P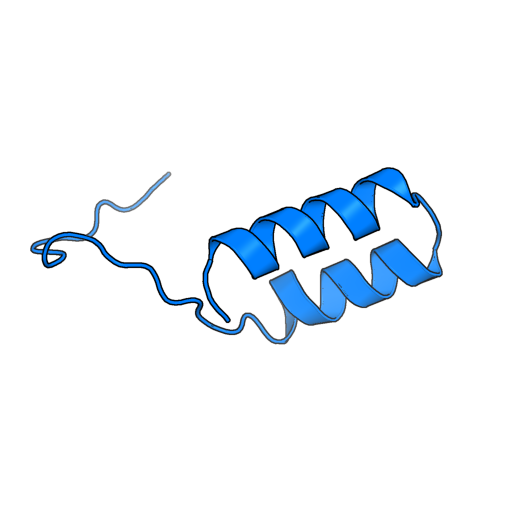rotein AF-A0A6V7M2G0-F1 (afdb_monomer_lite)

Organism: NCBI:txid1563983

Sequence (50 aa):
SACGCDHAFYQCLKRANTIISGGIGNTYFNILRPQCFTCEHPIVSCAQKD

Radius of gyration: 13.39 Å; chains: 1; bounding box: 30×18×33 Å

Foldseek 3Di:
DAVVVVVVLLVVLVVVPDPVSVVVNCCDCPVVNDDHDYPDDDDPDDDDDD

Structure (mmCIF, N/CA/C/O backbone):
data_AF-A0A6V7M2G0-F1
#
_entry.id   AF-A0A6V7M2G0-F1
#
loop_
_atom_site.group_PDB
_atom_site.id
_atom_site.type_symbol
_atom_site.label_atom_id
_atom_site.label_alt_id
_atom_site.label_comp_id
_atom_site.label_asym_id
_atom_site.label_entity_id
_atom_site.label_seq_id
_atom_site.pdbx_PDB_ins_code
_atom_site.Cartn_x
_atom_site.Cartn_y
_atom_site.Cartn_z
_atom_site.occupancy
_atom_site.B_iso_or_equiv
_atom_site.auth_seq_id
_atom_site.auth_comp_id
_atom_site.auth_asym_id
_atom_site.auth_atom_id
_atom_site.pdbx_PDB_model_num
ATOM 1 N N . SER A 1 1 ? -6.116 7.484 3.272 1.00 88.50 1 SER A N 1
ATOM 2 C CA . SER A 1 1 ? -7.200 7.327 2.270 1.00 88.50 1 SER A CA 1
ATOM 3 C C . SER A 1 1 ? -8.268 6.397 2.820 1.00 88.50 1 SER A C 1
ATOM 5 O O . SER A 1 1 ? -8.145 6.006 3.976 1.00 88.50 1 SER A O 1
ATOM 7 N N . ALA A 1 2 ? -9.278 5.985 2.042 1.00 97.69 2 ALA A N 1
ATOM 8 C CA . ALA A 1 2 ? -10.012 4.767 2.398 1.00 97.69 2 ALA A CA 1
ATOM 9 C C . ALA A 1 2 ? -9.015 3.591 2.449 1.00 97.69 2 ALA A C 1
ATOM 11 O O . ALA A 1 2 ? -8.237 3.430 1.506 1.00 97.69 2 ALA A O 1
ATOM 12 N N . CYS A 1 3 ? -9.011 2.780 3.513 1.00 98.12 3 CYS A N 1
ATOM 13 C CA . CYS A 1 3 ? -8.000 1.727 3.705 1.00 98.12 3 CYS A CA 1
ATOM 14 C C . CYS A 1 3 ? -7.961 0.712 2.550 1.00 98.12 3 CYS A C 1
ATOM 16 O O . CYS A 1 3 ? -6.894 0.208 2.205 1.00 98.12 3 CYS A O 1
ATOM 18 N N . GLY A 1 4 ? -9.098 0.463 1.890 1.00 98.06 4 GLY A N 1
ATOM 19 C CA . GLY A 1 4 ? -9.154 -0.366 0.683 1.00 98.06 4 GLY A CA 1
ATOM 20 C C . GLY A 1 4 ? -8.322 0.194 -0.479 1.00 98.06 4 GLY A C 1
ATOM 21 O O . GLY A 1 4 ? -7.638 -0.567 -1.162 1.00 98.06 4 GLY A O 1
ATOM 22 N N . CYS A 1 5 ? -8.309 1.518 -0.667 1.00 98.44 5 CYS A N 1
ATOM 23 C CA . CYS A 1 5 ? -7.478 2.168 -1.682 1.00 98.44 5 CYS A CA 1
ATOM 24 C C . CYS A 1 5 ? -5.990 2.044 -1.345 1.00 98.44 5 CYS A C 1
ATOM 26 O O . CYS A 1 5 ? -5.196 1.716 -2.223 1.00 98.44 5 CYS A O 1
ATOM 28 N N . ASP A 1 6 ? -5.619 2.249 -0.079 1.00 98.56 6 ASP A N 1
ATOM 29 C CA . ASP A 1 6 ? -4.221 2.144 0.357 1.00 98.56 6 ASP A CA 1
ATOM 30 C C . ASP A 1 6 ? -3.712 0.695 0.236 1.00 98.56 6 ASP A C 1
ATOM 32 O O . ASP A 1 6 ? -2.590 0.468 -0.221 1.00 98.56 6 ASP A O 1
ATOM 36 N N . HIS A 1 7 ? -4.558 -0.303 0.522 1.00 98.44 7 HIS A N 1
ATOM 37 C CA . HIS A 1 7 ? -4.234 -1.713 0.287 1.00 98.44 7 HIS A CA 1
ATOM 38 C C . HIS A 1 7 ? -4.062 -2.025 -1.207 1.00 98.44 7 HIS A C 1
ATOM 40 O O . HIS A 1 7 ? -3.081 -2.656 -1.602 1.00 98.44 7 HIS A O 1
ATOM 46 N N . ALA A 1 8 ? -4.990 -1.575 -2.057 1.00 98.75 8 ALA A N 1
ATOM 47 C CA . ALA A 1 8 ? -4.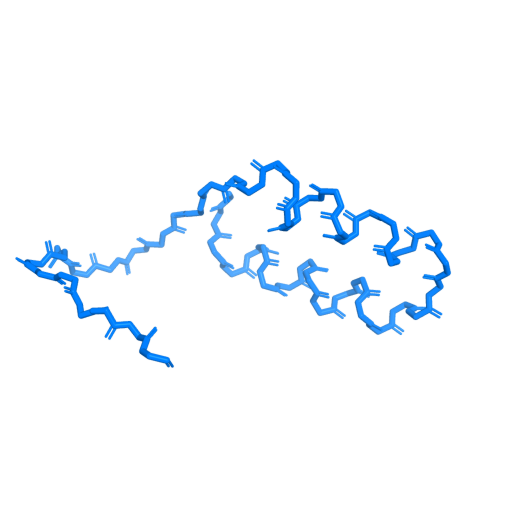894 -1.776 -3.502 1.00 98.75 8 ALA A CA 1
ATOM 48 C C . ALA A 1 8 ? -3.637 -1.107 -4.081 1.00 98.75 8 ALA A C 1
ATOM 50 O O . ALA A 1 8 ? -2.947 -1.697 -4.914 1.00 98.75 8 ALA A O 1
ATOM 51 N N . PHE A 1 9 ? -3.299 0.087 -3.594 1.00 98.69 9 PHE A N 1
ATOM 52 C CA . PHE A 1 9 ? -2.085 0.793 -3.980 1.00 98.69 9 PHE A CA 1
ATOM 53 C C . PHE A 1 9 ? -0.825 0.030 -3.559 1.00 98.69 9 PHE A C 1
ATOM 55 O O . PHE A 1 9 ? 0.056 -0.188 -4.390 1.00 98.69 9 PHE A O 1
ATOM 62 N N . TYR A 1 10 ? -0.768 -0.471 -2.321 1.00 98.62 10 TYR A N 1
ATOM 63 C CA . TYR A 1 10 ? 0.329 -1.324 -1.855 1.00 98.62 10 TYR A CA 1
ATOM 64 C C . TYR A 1 10 ? 0.528 -2.547 -2.763 1.00 98.62 10 TYR A C 1
ATOM 66 O O . TYR A 1 10 ? 1.643 -2.817 -3.218 1.00 98.62 10 TYR A O 1
ATOM 74 N N . GLN A 1 11 ? -0.557 -3.261 -3.084 1.00 98.81 11 GLN A N 1
ATOM 75 C CA . GLN A 1 11 ? -0.507 -4.430 -3.967 1.00 98.81 11 GLN A CA 1
ATOM 76 C C . GLN A 1 11 ? -0.073 -4.059 -5.388 1.00 98.81 11 GLN A C 1
ATOM 78 O O . GLN A 1 11 ? 0.700 -4.791 -6.003 1.00 98.81 11 GLN A O 1
ATOM 83 N N . CYS A 1 12 ? -0.525 -2.915 -5.906 1.00 98.81 12 CYS A N 1
ATOM 84 C CA . CYS A 1 12 ? -0.107 -2.403 -7.208 1.00 98.81 12 CYS A CA 1
ATOM 85 C C . CYS A 1 12 ? 1.409 -2.163 -7.252 1.00 98.81 12 CYS A C 1
ATOM 87 O O . CYS A 1 12 ? 2.091 -2.681 -8.1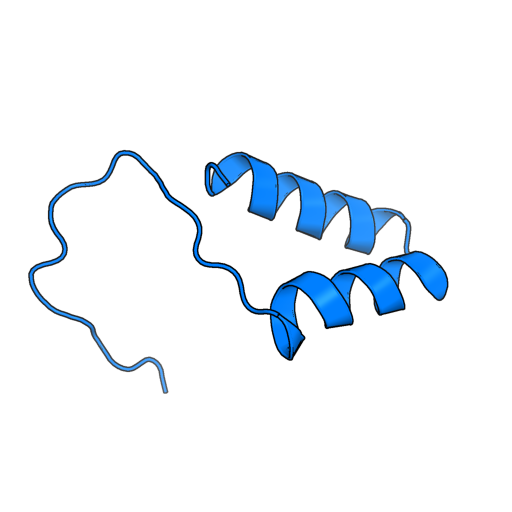36 1.00 98.81 12 CYS A O 1
ATOM 89 N N . LEU A 1 13 ? 1.961 -1.470 -6.250 1.00 98.81 13 LEU A N 1
ATOM 90 C CA . LEU A 1 13 ? 3.400 -1.202 -6.160 1.00 98.81 13 LEU A CA 1
ATOM 91 C C . LEU A 1 13 ? 4.228 -2.488 -6.038 1.00 98.81 13 LEU A C 1
ATOM 93 O O . LEU A 1 13 ? 5.292 -2.593 -6.657 1.00 98.81 13 LEU A O 1
ATOM 97 N N . LYS A 1 14 ? 3.732 -3.474 -5.274 1.00 98.50 14 LYS A N 1
ATOM 98 C CA . LYS A 1 14 ? 4.357 -4.798 -5.143 1.00 98.50 14 LYS A CA 1
ATOM 99 C C . LYS A 1 14 ? 4.343 -5.576 -6.455 1.00 98.50 14 LYS A C 1
ATOM 101 O O . LYS A 1 14 ? 5.374 -6.121 -6.829 1.00 98.50 14 LYS A O 1
ATOM 106 N N . ARG A 1 15 ? 3.213 -5.597 -7.167 1.00 98.75 15 ARG A N 1
ATOM 107 C CA . ARG A 1 15 ? 3.080 -6.272 -8.470 1.00 98.75 15 ARG A CA 1
ATOM 108 C C . ARG A 1 15 ? 3.926 -5.617 -9.556 1.00 98.75 15 ARG A C 1
ATOM 110 O O . ARG A 1 15 ? 4.474 -6.330 -10.385 1.00 98.75 15 ARG A O 1
ATOM 117 N N . ALA A 1 16 ? 4.054 -4.289 -9.537 1.00 98.69 16 ALA A N 1
ATOM 118 C CA . ALA A 1 16 ? 4.916 -3.568 -10.468 1.00 98.69 16 ALA A CA 1
ATOM 119 C C . ALA A 1 16 ? 6.391 -3.984 -10.333 1.00 98.69 16 ALA A C 1
ATOM 121 O O . ALA A 1 16 ? 7.099 -4.012 -11.332 1.00 98.69 16 ALA A O 1
ATOM 122 N N . ASN A 1 17 ? 6.838 -4.330 -9.117 1.00 98.06 17 ASN A N 1
ATOM 123 C CA . ASN A 1 17 ? 8.151 -4.919 -8.833 1.00 98.06 17 ASN A CA 1
ATOM 124 C C . ASN A 1 17 ? 9.338 -4.199 -9.512 1.00 98.06 17 ASN A C 1
ATOM 126 O O . ASN A 1 17 ? 10.216 -4.821 -10.107 1.00 98.06 17 ASN A O 1
ATOM 130 N N . THR A 1 18 ? 9.359 -2.867 -9.428 1.00 98.75 18 THR A N 1
ATOM 131 C CA . THR A 1 18 ? 10.456 -2.031 -9.933 1.00 98.75 18 THR A CA 1
ATOM 132 C C . THR A 1 18 ? 11.161 -1.320 -8.783 1.00 98.75 18 THR A C 1
ATOM 134 O O . THR A 1 18 ? 10.599 -1.144 -7.701 1.00 98.75 18 THR A O 1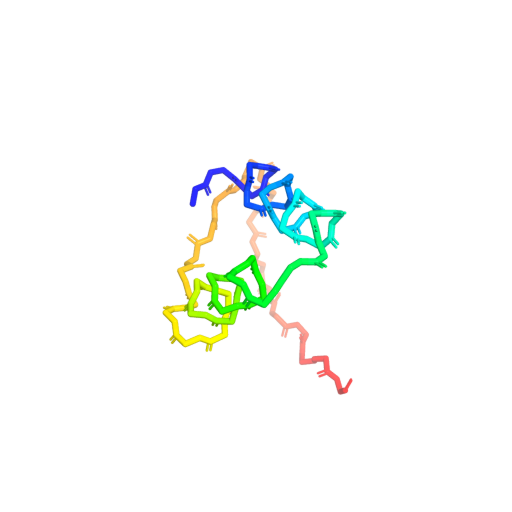
ATOM 137 N N . ILE A 1 19 ? 12.380 -0.833 -9.028 1.00 98.56 19 ILE A N 1
ATOM 138 C CA . ILE A 1 19 ? 13.122 -0.015 -8.054 1.00 98.56 19 ILE A CA 1
ATOM 139 C C . ILE A 1 19 ? 12.305 1.227 -7.660 1.00 98.56 19 ILE A C 1
ATOM 141 O O . ILE A 1 19 ? 12.213 1.568 -6.481 1.00 98.56 19 ILE A O 1
ATOM 145 N N . ILE A 1 20 ? 11.650 1.865 -8.636 1.00 98.56 20 ILE A N 1
ATOM 146 C CA . ILE A 1 20 ? 10.831 3.061 -8.412 1.00 98.56 20 ILE A CA 1
ATOM 147 C C . ILE A 1 20 ? 9.600 2.721 -7.567 1.00 98.56 20 ILE A C 1
ATOM 149 O O . ILE A 1 20 ? 9.332 3.411 -6.584 1.00 98.56 20 ILE A O 1
ATOM 153 N N . SER A 1 21 ? 8.870 1.646 -7.892 1.00 98.69 21 SER A N 1
ATOM 154 C CA . SER A 1 21 ? 7.689 1.256 -7.110 1.00 98.69 21 SER A CA 1
ATOM 155 C C . SER A 1 21 ? 8.053 0.846 -5.680 1.00 98.69 21 SER A C 1
ATOM 157 O O . SER A 1 21 ? 7.311 1.160 -4.750 1.00 98.69 21 SER A O 1
ATOM 159 N N . GLY A 1 22 ? 9.227 0.235 -5.484 1.00 98.81 22 GLY A N 1
ATOM 160 C CA . GLY A 1 22 ? 9.799 -0.026 -4.163 1.00 98.81 22 GLY A CA 1
ATOM 161 C C . GLY A 1 22 ? 10.084 1.256 -3.374 1.00 98.81 22 GLY A C 1
ATOM 162 O O . GLY A 1 22 ? 9.685 1.361 -2.215 1.00 98.81 22 GLY A O 1
ATOM 163 N N . GLY A 1 23 ? 10.708 2.252 -4.011 1.00 98.81 23 GLY A N 1
ATOM 164 C CA . GLY A 1 23 ? 10.975 3.560 -3.407 1.00 98.81 23 GLY A CA 1
ATOM 165 C C . GLY A 1 23 ? 9.696 4.305 -3.015 1.00 98.81 23 GLY A C 1
ATOM 166 O O . GLY A 1 23 ? 9.575 4.765 -1.881 1.00 98.81 23 GLY A O 1
ATOM 167 N N . ILE A 1 24 ? 8.707 4.353 -3.914 1.00 98.81 24 ILE A N 1
ATOM 168 C CA . ILE A 1 24 ? 7.391 4.954 -3.645 1.00 98.81 24 ILE A CA 1
ATOM 169 C C . ILE A 1 24 ? 6.713 4.246 -2.468 1.00 98.81 24 ILE A C 1
ATOM 171 O O . ILE A 1 24 ? 6.232 4.905 -1.546 1.00 98.81 24 ILE A O 1
ATOM 175 N N . GLY A 1 25 ? 6.715 2.910 -2.472 1.00 98.62 25 GLY A N 1
ATOM 176 C CA . GLY A 1 25 ? 6.122 2.113 -1.404 1.00 98.62 25 GLY A CA 1
ATOM 177 C C . GLY A 1 25 ? 6.783 2.366 -0.051 1.00 98.62 25 GLY A C 1
ATOM 178 O O . GLY A 1 25 ? 6.086 2.577 0.938 1.00 98.62 25 GLY A O 1
ATOM 179 N N . ASN A 1 26 ? 8.115 2.411 0.002 1.00 98.75 26 ASN A N 1
ATOM 180 C CA . ASN A 1 26 ? 8.833 2.684 1.244 1.00 98.75 26 ASN A CA 1
ATOM 181 C C . ASN A 1 26 ? 8.538 4.091 1.782 1.00 98.75 26 ASN A C 1
ATOM 183 O O . ASN A 1 26 ? 8.227 4.252 2.962 1.00 98.75 26 ASN A O 1
ATOM 187 N N . THR A 1 27 ? 8.577 5.104 0.916 1.00 98.75 27 THR A N 1
ATOM 188 C CA . THR A 1 27 ? 8.284 6.483 1.316 1.00 98.75 27 THR A CA 1
ATOM 189 C C . THR A 1 27 ? 6.859 6.615 1.838 1.00 98.75 27 THR A C 1
ATOM 191 O O . THR A 1 27 ? 6.660 7.136 2.932 1.00 98.75 27 THR A O 1
ATOM 194 N N . TYR A 1 28 ? 5.869 6.107 1.104 1.00 98.62 28 TYR A N 1
ATOM 195 C CA . TYR A 1 28 ? 4.469 6.246 1.492 1.00 98.62 28 TYR A CA 1
ATOM 196 C C . TYR A 1 28 ? 4.143 5.444 2.760 1.00 98.62 28 TYR A C 1
ATOM 198 O O . TYR A 1 28 ? 3.637 6.006 3.727 1.00 98.62 28 TYR A O 1
ATOM 206 N N . PHE A 1 29 ? 4.468 4.148 2.793 1.00 98.31 29 PHE A N 1
ATOM 207 C CA . PHE A 1 29 ? 3.987 3.244 3.844 1.00 98.31 29 PHE A CA 1
ATOM 208 C C . PHE A 1 29 ? 4.893 3.158 5.081 1.00 98.31 29 PHE A C 1
ATOM 210 O O . PHE A 1 29 ? 4.380 2.865 6.158 1.00 98.31 29 PHE A O 1
ATOM 217 N N . ASN A 1 30 ? 6.201 3.431 4.967 1.00 97.38 30 ASN A N 1
ATOM 218 C CA . ASN A 1 30 ? 7.147 3.282 6.086 1.00 97.38 30 ASN A CA 1
ATOM 219 C C . ASN A 1 30 ? 7.693 4.614 6.615 1.00 97.38 30 ASN A C 1
ATOM 221 O O . ASN A 1 30 ? 7.902 4.729 7.820 1.00 97.38 30 ASN A O 1
ATOM 225 N N . ILE A 1 31 ? 7.927 5.607 5.747 1.00 98.44 31 ILE A N 1
ATOM 226 C CA . ILE A 1 31 ? 8.462 6.918 6.160 1.00 98.44 31 ILE A CA 1
ATOM 227 C C . ILE A 1 31 ? 7.324 7.866 6.546 1.00 98.44 31 ILE A C 1
ATOM 229 O O . ILE A 1 31 ? 7.285 8.351 7.672 1.00 98.44 31 ILE A O 1
ATOM 233 N N . LEU A 1 32 ? 6.391 8.122 5.624 1.00 98.31 32 LEU A N 1
ATOM 234 C CA . LEU A 1 32 ? 5.295 9.070 5.844 1.00 98.31 32 LEU A CA 1
ATOM 235 C C . LEU A 1 32 ? 4.193 8.497 6.739 1.00 98.31 32 LEU A C 1
ATOM 237 O O . LEU A 1 32 ? 3.566 9.252 7.475 1.00 98.31 32 LEU A O 1
ATOM 241 N N . ARG A 1 33 ? 3.960 7.179 6.669 1.00 97.19 33 ARG A N 1
ATOM 242 C CA . ARG A 1 33 ? 2.994 6.433 7.498 1.00 97.19 33 ARG A CA 1
ATOM 243 C C . ARG A 1 33 ? 1.635 7.147 7.659 1.00 97.19 33 ARG A C 1
ATOM 245 O O . ARG A 1 33 ? 1.187 7.344 8.791 1.00 97.19 33 ARG A O 1
ATOM 252 N N . PRO A 1 34 ? 0.966 7.562 6.567 1.00 97.44 34 PRO A N 1
ATOM 253 C CA . PRO A 1 34 ? -0.340 8.187 6.681 1.00 97.44 34 PRO A CA 1
ATOM 254 C C . PRO A 1 34 ? -1.356 7.189 7.247 1.00 97.44 34 PRO A C 1
ATOM 256 O O . PRO A 1 34 ? -1.362 6.011 6.887 1.00 97.44 34 PRO A O 1
ATOM 259 N N . GLN A 1 35 ? -2.252 7.676 8.102 1.00 96.12 35 GLN A N 1
ATOM 260 C CA . GLN A 1 35 ? -3.380 6.883 8.580 1.00 96.12 35 GLN A CA 1
ATOM 261 C C . GLN A 1 35 ? -4.447 6.765 7.479 1.00 96.12 35 GLN A C 1
ATOM 263 O O . GLN A 1 35 ? -4.695 7.704 6.712 1.00 96.12 35 GLN A O 1
ATOM 268 N N . CYS A 1 36 ? -5.106 5.612 7.415 1.00 97.12 36 CYS A N 1
ATOM 269 C CA . CYS A 1 36 ? -6.259 5.378 6.551 1.00 97.12 36 CYS A CA 1
ATOM 270 C C . CYS A 1 36 ? -7.545 5.297 7.380 1.00 97.12 36 CYS A C 1
ATOM 272 O O . CYS A 1 36 ? -7.505 5.114 8.595 1.00 97.12 36 CYS A O 1
ATOM 274 N N . PHE A 1 37 ? -8.690 5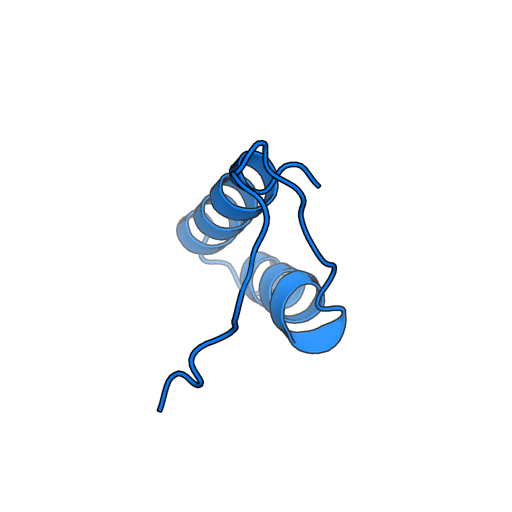.454 6.723 1.00 96.19 37 PHE A N 1
ATOM 275 C CA . PHE A 1 37 ? -10.006 5.347 7.342 1.00 96.19 37 PHE A CA 1
ATOM 276 C C . PHE A 1 37 ? -10.810 4.214 6.705 1.00 96.19 37 PHE A C 1
ATOM 278 O O . PHE A 1 37 ? -10.678 3.918 5.516 1.00 96.19 37 PHE A O 1
ATOM 285 N N . THR A 1 38 ? -11.666 3.584 7.495 1.00 96.75 38 THR A N 1
ATOM 286 C CA . THR A 1 38 ? -12.621 2.573 7.041 1.00 96.75 38 THR A CA 1
ATOM 287 C C . THR A 1 38 ? -13.873 2.654 7.908 1.00 96.75 38 THR A C 1
ATOM 289 O O . THR A 1 38 ? -13.821 3.153 9.033 1.00 96.75 38 THR A O 1
ATOM 292 N N . CYS A 1 39 ? -15.007 2.207 7.380 1.00 95.31 39 CYS A N 1
ATOM 293 C CA . CYS A 1 39 ? -16.239 2.109 8.152 1.00 95.31 39 CYS A CA 1
ATOM 294 C C . CYS A 1 39 ? -16.171 0.855 9.030 1.00 95.31 39 CYS A C 1
ATOM 296 O O . CYS A 1 39 ? -16.497 -0.238 8.576 1.00 95.31 39 CYS A O 1
ATOM 298 N N . GLU A 1 40 ? -15.733 1.022 10.275 1.00 93.12 40 GLU A N 1
ATOM 299 C CA . GLU A 1 40 ? -15.659 -0.039 11.282 1.00 93.12 40 GLU A CA 1
ATOM 300 C C . GLU A 1 40 ? -16.329 0.384 12.593 1.00 93.12 40 GLU A C 1
ATOM 302 O O . GLU A 1 40 ? -16.640 1.556 12.815 1.00 93.12 40 GLU A O 1
ATOM 307 N N . HIS A 1 41 ? -16.582 -0.598 13.459 1.00 94.31 41 HIS A N 1
ATOM 308 C CA . HIS A 1 41 ? -17.081 -0.348 14.808 1.00 94.31 41 HIS A CA 1
ATOM 309 C C . HIS A 1 41 ? -16.019 0.404 15.634 1.00 94.31 41 HIS A C 1
ATOM 311 O O . HIS A 1 41 ? -14.827 0.284 15.343 1.00 94.31 41 HIS A O 1
ATOM 317 N N . PRO A 1 42 ? -16.413 1.161 16.677 1.00 94.44 42 PRO A N 1
ATOM 318 C CA . PRO A 1 42 ? -15.460 1.874 17.519 1.00 94.44 42 PRO A CA 1
ATOM 319 C C . PRO A 1 42 ? -14.393 0.943 18.104 1.00 94.44 42 PRO A C 1
ATOM 321 O O . PRO A 1 42 ? -14.708 -0.093 18.693 1.00 94.44 42 PRO A O 1
ATOM 324 N N . ILE A 1 43 ? -13.128 1.340 17.977 1.00 91.69 43 ILE A N 1
ATOM 325 C CA . ILE A 1 43 ? -12.006 0.642 18.607 1.00 91.69 43 ILE A CA 1
ATOM 326 C C . ILE A 1 43 ? -12.053 0.941 20.110 1.00 91.69 43 ILE A C 1
ATOM 328 O O . ILE A 1 43 ? -11.858 2.082 20.523 1.00 91.69 43 ILE A O 1
ATOM 332 N N . VAL A 1 44 ? -12.322 -0.080 20.929 1.00 95.69 44 VAL A N 1
ATOM 333 C CA . VAL A 1 44 ? -12.401 0.044 22.400 1.00 95.69 44 VAL A CA 1
ATOM 334 C C . VAL A 1 44 ? -11.073 -0.244 23.104 1.00 95.69 44 VAL A C 1
ATOM 336 O O . VAL A 1 44 ? -10.865 0.184 24.236 1.00 95.69 44 VAL A O 1
ATOM 339 N N . SER A 1 45 ? -10.164 -0.959 22.443 1.00 93.62 45 SER A N 1
ATOM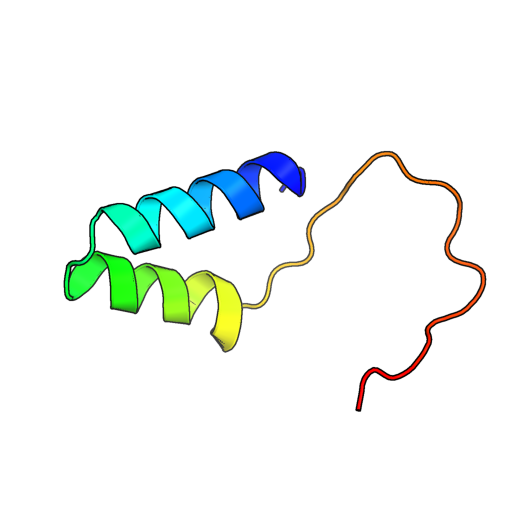 340 C CA . SER A 1 45 ? -8.816 -1.245 22.927 1.00 93.62 45 SER A CA 1
ATOM 341 C C . SER A 1 45 ? -7.896 -1.613 21.762 1.00 93.62 45 SER A C 1
ATOM 343 O O . SER A 1 45 ? -8.349 -2.082 20.717 1.00 93.62 45 SER A O 1
ATOM 345 N N . CYS A 1 46 ? -6.592 -1.407 21.947 1.00 90.94 46 CYS A N 1
ATOM 346 C CA . CYS A 1 46 ? -5.562 -1.873 21.023 1.00 90.94 46 CYS A CA 1
ATOM 347 C C . CYS A 1 46 ? -4.798 -3.025 21.680 1.00 90.94 46 CYS A C 1
ATOM 349 O O . CYS A 1 46 ? -4.263 -2.856 22.776 1.00 90.94 46 CYS A O 1
ATOM 351 N N . ALA A 1 47 ? -4.708 -4.175 21.010 1.00 88.62 47 ALA A N 1
ATOM 352 C CA . ALA A 1 47 ? -3.745 -5.207 21.381 1.00 88.62 47 ALA A CA 1
ATOM 353 C C . ALA A 1 47 ? -2.382 -4.844 20.777 1.00 88.62 47 ALA A C 1
ATOM 355 O O . ALA A 1 47 ? -2.303 -4.524 19.588 1.00 88.62 47 ALA A O 1
ATOM 356 N N . GLN A 1 48 ? -1.312 -4.880 21.577 1.00 87.69 48 GLN A N 1
ATOM 357 C CA . GLN A 1 48 ? 0.032 -4.867 21.002 1.00 87.69 48 GLN A CA 1
ATOM 358 C C . GLN A 1 48 ? 0.228 -6.170 20.230 1.00 87.69 48 GLN A C 1
ATOM 360 O O . GLN A 1 48 ? -0.185 -7.237 20.681 1.00 87.69 48 GLN A O 1
ATOM 365 N N . LYS A 1 49 ? 0.787 -6.056 19.028 1.00 77.06 49 LYS A N 1
ATOM 366 C CA . LYS A 1 49 ? 1.138 -7.201 18.198 1.00 77.06 49 LYS A CA 1
ATOM 367 C C . LYS A 1 49 ? 2.645 -7.391 18.353 1.00 77.06 49 LYS A C 1
ATOM 369 O O . LYS A 1 49 ? 3.381 -6.504 17.921 1.00 77.06 49 LYS A O 1
ATOM 374 N N . ASP A 1 50 ? 3.036 -8.467 19.036 1.00 56.41 50 ASP A N 1
ATOM 375 C CA . ASP A 1 50 ? 4.434 -8.898 19.192 1.00 56.41 50 ASP A CA 1
ATOM 376 C C . ASP A 1 50 ? 5.073 -9.253 17.837 1.00 56.41 50 ASP A C 1
ATOM 378 O O . ASP A 1 50 ? 4.345 -9.764 16.946 1.00 56.41 50 ASP A O 1
#

InterPro domains:
  IPR016090 Phospholipase A2-like, central domain [PF05826] (1-39)
  IPR036444 Phospholipase A2 domain superfamily [G3DSA:1.20.90.10] (1-50)
  IPR036444 Phospholipase A2 domain superfamily [SSF48619] (2-47)

Secondary structure (DSSP, 8-state):
-BHHHHHHHHHHHHHH--HHHHHHHHIIIIII----B-------------

pLDDT: mean 95.64, std 6.88, range [56.41, 98.81]